Protein AF-A0A090V348-F1 (afdb_monomer)

Foldseek 3Di:
DPPVVVVVVVVVVVVPDDPVLVVLVVLLDDPQLVVLVVPDDPPDDLVSSLVSLVVLLVVLVVLLVVLLVQLLVLLLDLVVDDPPDDDPDDSNVNSVVSNVVSVVVVVVLVVVQLVVLCVSLVVDDPPDSCSSSSSSSNSSVSSVVSSVVSCVSHDD

Mean predicted aligned error: 8.81 Å

InterPro domains:
  IPR009739 Lysozyme inhibitor LprI-like, N-terminal [PF07007] (36-150)

Secondary structure (DSSP, 8-state):
-HHHHHHHHHHHHHS-S-HHHHHHHHHH--HHHHHHHHT--TT--HHHHHHHHHHHHHHHHHHHHHHHHHHHHHHTSGGGSPTTPPPSS-HHHHHHHHHHHHHHHHHHHHHHHHHHHHHHHTTS-TTSTTHHHHHHHHHHHHHHHHHHHHHTT---

Organism: NCBI:txid1115515

Sequence (156 aa):
MFFIRKKLLVILLLTAQPLFAAGIEEMLTGPESEFCQSKRSGNDDLSTYIDCLKDEESEVDKAMKAAFDRSLATVQSDDWLLPNVDYENSNSDIVKQNKEAFISNQKNWQKESAQFCELATSRISASAPLYPVLLIQCRINMKKRRIEELNYFSVE

Solvent-accessi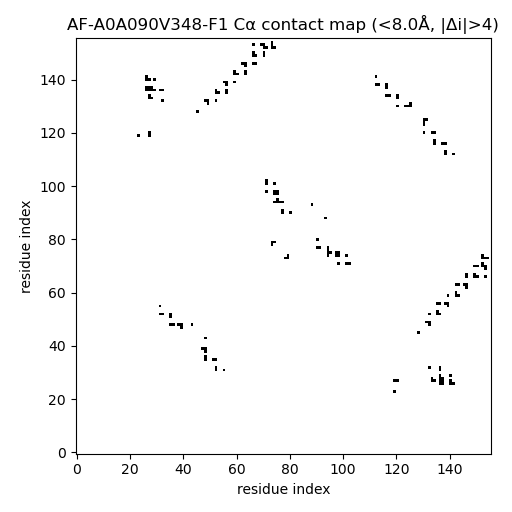ble surface area (backbone atoms only — not comparable to full-atom values): 8786 Å² total; per-residue (Å²): 128,72,71,64,60,59,56,52,54,56,56,61,60,65,77,68,71,55,78,71,56,57,62,49,48,60,33,46,47,54,68,62,59,54,53,30,53,68,70,54,54,101,82,59,54,72,63,62,37,46,51,46,43,51,52,54,38,52,54,49,51,53,51,34,50,53,34,47,55,50,16,50,55,36,48,51,31,78,83,60,52,68,84,95,62,90,63,99,57,56,69,70,56,50,28,51,50,45,40,55,50,52,55,50,50,53,55,50,48,57,54,53,52,53,54,48,30,54,59,68,44,58,84,47,56,86,84,40,86,60,37,64,52,34,36,49,37,19,52,40,46,54,44,53,54,48,33,59,62,31,51,75,48,44,84,133

pLDDT: mean 85.75, std 16.55, range [38.34, 98.62]

Nearest PDB structures (foldseek):
  1s94-assembly2_B  TM=4.005E-01  e=2.714E+00  Doryteuthis pealeii
  2efk-assembly1_A-2  TM=2.808E-01  e=4.580E+00  Homo sapiens

Structure (mmCIF, N/CA/C/O backbone):
data_AF-A0A090V348-F1
#
_entry.id   AF-A0A090V348-F1
#
loop_
_atom_site.group_PDB
_atom_site.id
_atom_site.type_symbol
_atom_site.label_atom_id
_atom_site.label_alt_id
_atom_site.label_comp_id
_atom_site.label_asym_id
_atom_site.label_entity_id
_atom_site.label_seq_id
_atom_site.pdbx_PDB_ins_code
_atom_site.Cartn_x
_atom_site.Cartn_y
_atom_site.Cartn_z
_atom_site.occupancy
_atom_site.B_iso_or_equiv
_atom_site.auth_seq_id
_atom_site.auth_comp_id
_atom_site.auth_asym_id
_atom_site.auth_atom_id
_atom_site.pdbx_PDB_model_num
ATOM 1 N N . MET A 1 1 ? 27.789 -51.058 -6.025 1.00 46.34 1 MET A N 1
ATOM 2 C CA . MET A 1 1 ? 26.539 -50.464 -5.482 1.00 46.34 1 MET A CA 1
ATOM 3 C C . MET A 1 1 ? 26.723 -49.152 -4.692 1.00 46.34 1 MET A C 1
ATOM 5 O O . MET A 1 1 ? 25.724 -48.524 -4.370 1.00 46.34 1 MET A O 1
ATOM 9 N N . PHE A 1 2 ? 27.952 -48.687 -4.411 1.00 39.03 2 PHE A N 1
ATOM 10 C CA . PHE A 1 2 ? 28.198 -47.441 -3.652 1.00 39.03 2 PHE A CA 1
ATOM 11 C C . PHE A 1 2 ? 28.244 -46.154 -4.504 1.00 39.03 2 PHE A C 1
ATOM 13 O O . PHE A 1 2 ? 27.975 -45.069 -3.996 1.00 39.03 2 PHE A O 1
ATOM 20 N N . PHE A 1 3 ? 28.545 -46.259 -5.803 1.00 38.34 3 PHE A N 1
ATOM 21 C CA . PHE A 1 3 ? 28.726 -45.096 -6.687 1.00 38.34 3 PHE A CA 1
ATOM 22 C C . PHE A 1 3 ? 27.415 -44.459 -7.180 1.00 38.34 3 PHE A C 1
ATOM 24 O O . PHE A 1 3 ? 27.370 -43.255 -7.415 1.00 38.34 3 PHE A O 1
ATOM 31 N N . ILE A 1 4 ? 26.333 -45.238 -7.290 1.00 47.91 4 ILE A N 1
ATOM 32 C CA . ILE A 1 4 ? 25.030 -44.748 -7.778 1.00 47.91 4 ILE A CA 1
ATOM 33 C C . ILE A 1 4 ? 24.309 -43.935 -6.686 1.00 47.91 4 ILE A C 1
ATOM 35 O O . ILE A 1 4 ? 23.688 -42.917 -6.980 1.00 47.91 4 ILE A O 1
ATOM 39 N N . ARG A 1 5 ? 24.480 -44.302 -5.406 1.00 47.53 5 ARG A N 1
ATOM 40 C CA . ARG A 1 5 ? 23.875 -43.588 -4.266 1.00 47.53 5 ARG A CA 1
ATOM 41 C C . ARG A 1 5 ? 24.445 -42.178 -4.056 1.00 47.53 5 ARG A C 1
ATOM 43 O O . ARG A 1 5 ? 23.692 -41.279 -3.700 1.00 47.53 5 ARG A O 1
ATOM 50 N N . LYS A 1 6 ? 25.740 -41.955 -4.327 1.00 42.91 6 LYS A N 1
ATOM 51 C CA . LYS A 1 6 ? 26.367 -40.620 -4.216 1.00 42.91 6 LYS A CA 1
ATOM 52 C C . LYS A 1 6 ? 25.929 -39.654 -5.322 1.00 42.91 6 LYS A C 1
ATOM 54 O O . LYS A 1 6 ? 25.803 -38.467 -5.051 1.00 42.91 6 LYS A O 1
ATOM 59 N N . LYS A 1 7 ? 25.657 -40.143 -6.541 1.00 45.06 7 LYS A N 1
ATOM 60 C CA . LYS A 1 7 ? 25.158 -39.290 -7.636 1.00 45.06 7 LYS A CA 1
ATOM 61 C C . LYS A 1 7 ? 23.700 -38.866 -7.441 1.00 45.06 7 LYS A C 1
ATOM 63 O O . LYS A 1 7 ? 23.357 -37.749 -7.803 1.00 45.06 7 LYS A O 1
ATOM 68 N N . LEU A 1 8 ? 22.871 -39.710 -6.819 1.00 48.56 8 LEU A N 1
ATOM 69 C CA . LEU A 1 8 ? 21.468 -39.378 -6.543 1.00 48.56 8 LEU A CA 1
ATOM 70 C C . LEU A 1 8 ? 21.322 -38.241 -5.513 1.00 48.56 8 LEU A C 1
ATOM 72 O O . LEU A 1 8 ? 20.463 -37.381 -5.660 1.00 48.56 8 LEU A O 1
ATOM 76 N N . LEU A 1 9 ? 22.200 -38.207 -4.504 1.00 48.94 9 LEU A N 1
ATOM 77 C CA . LEU A 1 9 ? 22.198 -37.181 -3.454 1.00 48.94 9 LEU A CA 1
ATOM 78 C C . LEU A 1 9 ? 22.604 -35.793 -3.977 1.00 48.94 9 LEU A C 1
ATOM 80 O O . LEU A 1 9 ? 22.037 -34.795 -3.553 1.00 48.94 9 LEU A O 1
ATOM 84 N N . VAL A 1 10 ? 23.530 -35.729 -4.939 1.00 53.12 10 VAL A N 1
ATOM 85 C CA . VAL A 1 10 ? 23.953 -34.465 -5.572 1.00 53.12 10 VAL A CA 1
ATOM 86 C C . VAL A 1 10 ? 22.855 -33.890 -6.475 1.00 53.12 10 VAL A C 1
ATOM 88 O O . VAL A 1 10 ? 22.672 -32.679 -6.508 1.00 53.12 10 VAL A O 1
ATOM 91 N N . ILE A 1 11 ? 22.077 -34.741 -7.152 1.00 52.16 11 ILE A N 1
ATOM 92 C CA . ILE A 1 11 ? 20.962 -34.303 -8.010 1.00 52.16 11 ILE A CA 1
ATOM 93 C C . ILE A 1 11 ? 19.785 -33.778 -7.167 1.00 52.16 11 ILE A C 1
ATOM 95 O O . ILE A 1 11 ? 19.185 -32.774 -7.534 1.00 52.16 11 ILE A O 1
ATOM 99 N N . LEU A 1 12 ? 19.509 -34.379 -6.003 1.00 47.78 12 LEU A N 1
ATOM 100 C CA . LEU A 1 12 ? 18.481 -33.895 -5.065 1.00 47.78 12 LEU A CA 1
ATOM 101 C C . LEU A 1 12 ? 18.853 -32.573 -4.365 1.00 47.78 12 LEU A C 1
ATOM 103 O O . LEU A 1 12 ? 17.969 -31.806 -3.999 1.00 47.78 12 LEU A O 1
ATOM 107 N N . LEU A 1 13 ? 20.148 -32.284 -4.202 1.00 48.34 13 LEU A N 1
ATOM 108 C CA . LEU A 1 13 ? 20.644 -31.005 -3.671 1.00 48.34 13 LEU A CA 1
ATOM 109 C C . LEU A 1 13 ? 20.601 -29.865 -4.709 1.00 48.34 13 LEU A C 1
ATOM 111 O O . LEU A 1 13 ? 20.552 -28.701 -4.324 1.00 48.34 13 LEU A O 1
ATOM 115 N N . LEU A 1 14 ? 20.578 -30.184 -6.009 1.00 47.31 14 LEU A N 1
ATOM 116 C CA . LEU A 1 14 ? 20.528 -29.210 -7.111 1.00 47.31 14 LEU A CA 1
ATOM 117 C C . LEU A 1 14 ? 19.110 -28.723 -7.447 1.00 47.31 14 LEU A C 1
ATOM 119 O O . LEU A 1 14 ? 18.965 -27.656 -8.033 1.00 47.31 14 LEU A O 1
ATOM 123 N N . THR A 1 15 ? 18.064 -29.455 -7.059 1.00 50.69 15 THR A N 1
ATOM 124 C CA . THR A 1 15 ? 16.662 -29.022 -7.235 1.00 50.69 15 THR A CA 1
ATOM 125 C C . THR A 1 15 ? 16.137 -28.198 -6.060 1.00 50.69 15 THR A C 1
ATOM 127 O O . THR A 1 15 ? 14.976 -27.801 -6.048 1.00 50.69 15 THR A O 1
ATOM 130 N N . ALA A 1 16 ? 16.975 -27.965 -5.049 1.00 52.06 16 ALA A N 1
ATOM 131 C CA . ALA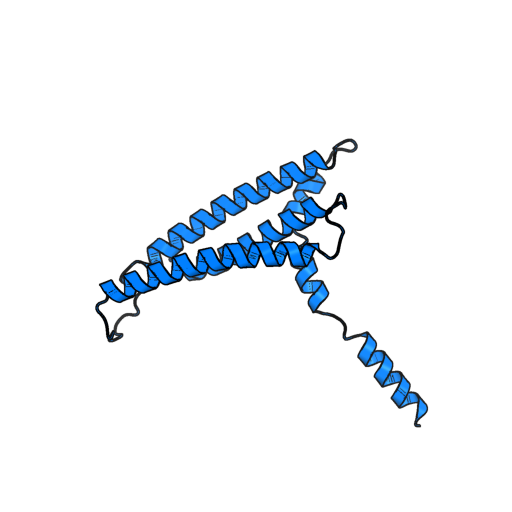 A 1 16 ? 16.587 -27.380 -3.777 1.00 52.06 16 ALA A CA 1
ATOM 132 C C . ALA A 1 16 ? 17.166 -25.973 -3.557 1.00 52.06 16 ALA A C 1
ATOM 134 O O . ALA A 1 16 ? 17.478 -25.648 -2.422 1.00 52.06 16 ALA A O 1
ATOM 135 N N . GLN A 1 17 ? 17.297 -25.124 -4.588 1.00 52.53 17 GLN A N 1
ATOM 136 C CA . GLN A 1 17 ? 17.359 -23.663 -4.402 1.00 52.53 17 GLN A CA 1
ATOM 137 C C . GLN A 1 17 ? 16.764 -22.897 -5.606 1.00 52.53 17 GLN A C 1
ATOM 139 O O . GLN A 1 17 ? 17.160 -23.173 -6.735 1.00 52.53 17 GLN A O 1
ATOM 144 N N . PRO A 1 18 ? 15.935 -21.852 -5.390 1.00 53.38 18 PRO A N 1
ATOM 145 C CA . PRO A 1 18 ? 15.076 -21.664 -4.224 1.00 53.38 18 PRO A CA 1
ATOM 146 C C . PRO A 1 18 ? 13.663 -21.167 -4.592 1.00 53.38 18 PRO A C 1
ATOM 148 O O . PRO A 1 18 ? 13.498 -20.191 -5.317 1.00 53.38 18 PRO A O 1
ATOM 151 N N . LEU A 1 19 ? 12.634 -21.734 -3.959 1.00 52.66 19 LEU A N 1
ATOM 152 C CA . LEU A 1 19 ? 11.286 -21.137 -3.896 1.00 52.66 19 LEU A CA 1
ATOM 153 C C . LEU A 1 19 ? 11.321 -19.646 -3.479 1.00 52.66 19 LEU A C 1
ATOM 155 O O . LEU A 1 19 ? 10.463 -18.865 -3.875 1.00 52.66 19 LEU A O 1
ATOM 159 N N . PHE A 1 20 ? 12.361 -19.233 -2.745 1.00 51.38 20 PHE A N 1
ATOM 160 C CA . PHE A 1 20 ? 12.616 -17.843 -2.361 1.00 51.38 20 PHE A CA 1
ATOM 161 C C . PHE A 1 20 ? 12.846 -16.886 -3.546 1.00 51.38 20 PHE A C 1
ATOM 163 O O . PHE A 1 20 ? 12.532 -15.706 -3.426 1.00 51.38 20 PHE A O 1
ATOM 170 N N . ALA A 1 21 ? 13.371 -17.353 -4.686 1.00 62.56 21 ALA A N 1
ATOM 171 C CA . ALA A 1 21 ? 13.564 -16.494 -5.858 1.00 62.56 21 ALA A CA 1
ATOM 172 C C . ALA A 1 21 ? 12.238 -16.195 -6.576 1.00 62.56 21 ALA A C 1
ATOM 174 O O . ALA A 1 21 ? 12.040 -15.063 -7.012 1.00 62.56 21 ALA A O 1
ATOM 175 N N . ALA A 1 22 ? 11.329 -17.175 -6.628 1.00 71.44 22 ALA A N 1
ATOM 176 C CA . ALA A 1 22 ? 10.019 -17.031 -7.263 1.00 71.44 22 ALA A CA 1
ATOM 177 C C . ALA A 1 22 ? 9.133 -16.013 -6.524 1.00 71.44 22 ALA A C 1
ATOM 179 O O . ALA A 1 22 ? 8.497 -15.175 -7.153 1.00 71.44 22 ALA A O 1
ATOM 180 N N . GLY A 1 23 ? 9.155 -16.019 -5.185 1.00 77.38 23 GLY A N 1
ATOM 181 C CA . GLY A 1 23 ? 8.387 -15.050 -4.393 1.00 77.38 23 GLY A CA 1
ATOM 182 C C . GLY A 1 23 ? 8.854 -13.598 -4.569 1.00 77.38 23 GLY A C 1
ATOM 183 O O . GLY A 1 23 ? 8.043 -12.680 -4.531 1.00 77.38 23 GLY A O 1
ATOM 184 N N . ILE A 1 24 ? 10.154 -13.372 -4.793 1.00 85.31 24 ILE A N 1
ATOM 185 C CA . ILE A 1 24 ? 10.681 -12.027 -5.078 1.00 85.31 24 ILE A CA 1
ATOM 186 C C . ILE A 1 24 ? 10.363 -11.609 -6.514 1.00 85.31 24 ILE A C 1
ATOM 188 O O . ILE A 1 24 ? 10.061 -10.447 -6.750 1.00 85.31 24 ILE A O 1
ATOM 192 N N . GLU A 1 25 ? 10.398 -12.534 -7.470 1.00 87.38 25 GLU A N 1
ATOM 193 C CA . GLU A 1 25 ? 10.017 -12.251 -8.857 1.00 87.38 25 GLU A CA 1
ATOM 194 C C . GLU A 1 25 ? 8.562 -11.780 -8.969 1.00 87.38 25 GLU A C 1
ATOM 196 O O . GLU A 1 25 ? 8.298 -10.788 -9.646 1.00 87.38 25 GLU A O 1
ATOM 201 N N . GLU A 1 26 ? 7.646 -12.400 -8.222 1.00 87.69 26 GLU A N 1
ATOM 202 C CA . GLU A 1 26 ? 6.243 -11.973 -8.139 1.00 87.69 26 GLU A CA 1
ATOM 203 C C . GLU A 1 26 ? 6.102 -10.537 -7.605 1.00 87.69 26 GLU A C 1
ATOM 205 O O . GLU A 1 26 ? 5.233 -9.787 -8.034 1.00 87.69 26 GLU A O 1
ATOM 210 N N . MET A 1 27 ? 6.985 -10.115 -6.696 1.00 92.56 27 MET A N 1
ATOM 211 C CA . MET A 1 27 ? 6.983 -8.740 -6.195 1.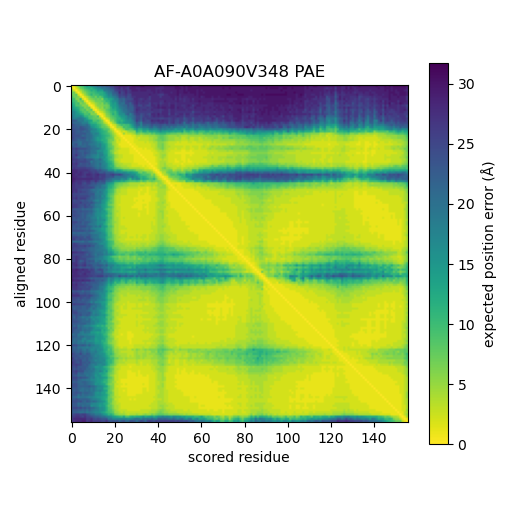00 92.56 27 MET A CA 1
ATOM 212 C C . MET A 1 27 ? 7.555 -7.748 -7.202 1.00 92.56 27 MET A C 1
ATOM 214 O O . MET A 1 27 ? 7.120 -6.604 -7.230 1.00 92.56 27 MET A O 1
ATOM 218 N N . LEU A 1 28 ? 8.521 -8.158 -8.022 1.00 93.31 28 LEU A N 1
ATOM 219 C CA . LEU A 1 28 ? 9.217 -7.274 -8.961 1.00 93.31 28 LEU A CA 1
ATOM 220 C C . LEU A 1 28 ? 8.559 -7.200 -10.349 1.00 93.31 28 LEU A C 1
ATOM 222 O O . LEU A 1 28 ? 9.017 -6.430 -11.193 1.00 93.31 28 LEU A O 1
ATOM 226 N N . THR A 1 29 ? 7.511 -7.985 -10.595 1.00 92.19 29 THR A N 1
ATOM 227 C CA . THR A 1 29 ? 6.780 -8.055 -11.868 1.00 92.19 29 THR A CA 1
ATOM 228 C C . THR A 1 29 ? 5.284 -7.850 -11.637 1.00 92.19 29 THR A C 1
ATOM 230 O O . THR A 1 29 ? 4.801 -7.993 -10.518 1.00 92.19 29 THR A O 1
ATOM 233 N N . GLY A 1 30 ? 4.532 -7.463 -12.665 1.00 94.25 30 GLY A N 1
ATOM 234 C CA . GLY A 1 30 ? 3.088 -7.296 -12.527 1.00 94.25 30 GLY A CA 1
ATOM 235 C C . GLY A 1 30 ? 2.422 -6.653 -13.741 1.00 94.25 30 GLY A C 1
ATOM 236 O O . GLY A 1 30 ? 3.112 -6.157 -14.639 1.00 94.25 30 GLY A O 1
ATOM 237 N N . PRO A 1 31 ? 1.079 -6.653 -13.768 1.00 95.12 31 PRO A N 1
ATOM 238 C CA . PRO A 1 31 ? 0.302 -6.176 -14.906 1.00 95.12 31 PRO A CA 1
ATOM 239 C C . PRO A 1 31 ? 0.504 -4.682 -15.185 1.00 95.12 31 PRO A C 1
ATOM 241 O O . PRO A 1 31 ? 0.383 -4.264 -16.331 1.00 95.12 31 PRO A O 1
ATOM 244 N N . GLU A 1 32 ? 0.851 -3.871 -14.182 1.00 96.44 32 GLU A N 1
ATOM 245 C CA . GLU A 1 32 ? 1.134 -2.441 -14.356 1.00 96.44 32 GLU A CA 1
ATOM 246 C C . GLU A 1 32 ? 2.401 -2.224 -15.193 1.00 96.44 32 GLU A C 1
ATOM 248 O O . GLU A 1 32 ? 2.409 -1.417 -16.123 1.00 96.44 32 GLU A O 1
ATOM 253 N N . SER A 1 33 ? 3.456 -3.000 -14.929 1.00 92.38 33 SER A N 1
ATOM 254 C CA . SER A 1 33 ? 4.678 -3.003 -15.739 1.00 92.38 33 SER A CA 1
ATOM 255 C C . SER A 1 33 ? 4.411 -3.451 -17.173 1.00 92.38 33 SER A C 1
ATOM 257 O O . SER A 1 33 ? 4.875 -2.803 -18.109 1.00 92.38 33 SER A O 1
ATOM 259 N N . GLU A 1 34 ? 3.629 -4.515 -17.371 1.00 91.94 34 GLU A N 1
ATOM 260 C CA . GLU A 1 34 ? 3.255 -5.002 -18.707 1.00 91.94 34 GLU A CA 1
ATOM 261 C C . GLU A 1 34 ? 2.424 -3.968 -19.477 1.00 91.94 34 GLU A C 1
ATOM 263 O O . GLU A 1 34 ? 2.707 -3.657 -20.637 1.00 91.94 34 GLU A O 1
ATOM 268 N N . PHE A 1 35 ? 1.434 -3.374 -18.812 1.00 93.31 35 PHE A N 1
ATOM 269 C CA . PHE A 1 35 ? 0.596 -2.321 -19.368 1.00 93.31 35 PHE A CA 1
ATOM 270 C C . PHE A 1 35 ? 1.421 -1.098 -19.768 1.00 93.31 35 PHE A C 1
ATOM 272 O O . PHE A 1 35 ? 1.345 -0.641 -20.911 1.00 93.31 35 PHE A O 1
ATOM 279 N N . CYS A 1 36 ? 2.259 -0.592 -18.868 1.00 92.44 36 CYS A N 1
ATOM 280 C CA . CYS A 1 36 ? 3.092 0.568 -19.141 1.00 92.44 36 CYS A CA 1
ATOM 281 C C . CYS A 1 36 ? 4.185 0.281 -20.181 1.00 92.44 36 CYS A C 1
ATOM 283 O O . CYS A 1 36 ? 4.519 1.161 -20.975 1.00 92.44 36 CYS A O 1
ATOM 285 N N . GLN A 1 37 ? 4.693 -0.952 -20.255 1.00 89.62 37 GLN A N 1
ATOM 286 C CA . GLN A 1 37 ? 5.577 -1.378 -21.337 1.00 89.62 37 GLN A CA 1
ATOM 287 C C . GLN A 1 37 ? 4.843 -1.399 -22.686 1.00 89.62 37 GLN A C 1
ATOM 289 O O . GLN A 1 37 ? 5.408 -0.950 -23.680 1.00 89.62 37 GLN A O 1
ATOM 294 N N . SER A 1 38 ? 3.588 -1.863 -22.728 1.00 88.38 38 SER A N 1
ATOM 295 C CA . SER A 1 38 ? 2.782 -1.931 -23.958 1.00 88.38 38 SER A CA 1
ATOM 296 C C . SER A 1 38 ? 2.461 -0.557 -24.557 1.00 88.38 38 SER A C 1
ATOM 298 O O . SER A 1 38 ? 2.258 -0.440 -25.764 1.00 88.38 38 SER A O 1
ATOM 300 N N . LYS A 1 39 ? 2.462 0.497 -23.729 1.00 83.88 39 LYS A N 1
ATOM 301 C CA . LYS A 1 39 ? 2.290 1.886 -24.174 1.00 83.88 39 LYS A CA 1
ATOM 302 C C . LYS A 1 39 ? 3.520 2.458 -24.878 1.00 83.88 39 LYS A C 1
ATOM 304 O O . LYS A 1 39 ? 3.402 3.519 -25.482 1.00 83.88 39 LYS A O 1
ATOM 309 N N . ARG A 1 40 ? 4.676 1.786 -24.816 1.00 77.81 40 ARG A N 1
ATOM 310 C CA . ARG A 1 40 ? 5.892 2.255 -25.484 1.00 77.81 40 ARG A CA 1
ATOM 311 C C . ARG A 1 40 ? 5.752 2.132 -26.999 1.00 77.81 40 ARG A C 1
ATOM 313 O O . ARG A 1 40 ? 5.620 1.037 -27.541 1.00 77.81 40 ARG A O 1
ATOM 320 N N . SER A 1 41 ? 5.861 3.256 -27.689 1.00 69.69 41 SER A N 1
ATOM 321 C CA . SER A 1 41 ? 6.141 3.315 -29.118 1.00 69.69 41 SER A CA 1
ATOM 322 C C . SER A 1 41 ? 7.638 3.077 -29.386 1.00 69.69 41 SER A C 1
ATOM 324 O O . SER A 1 41 ? 8.469 3.180 -28.483 1.00 69.69 41 SER A O 1
ATOM 326 N N . GLY A 1 42 ? 8.014 2.740 -30.627 1.00 63.34 42 GLY A N 1
ATOM 327 C CA . GLY A 1 42 ? 9.381 2.314 -30.978 1.00 63.34 42 GLY A CA 1
ATOM 328 C C . GLY A 1 42 ? 10.510 3.308 -30.652 1.00 63.34 42 GLY A C 1
ATOM 329 O O . GLY A 1 42 ? 11.664 2.894 -30.608 1.00 63.34 42 GLY A O 1
ATOM 330 N N . ASN A 1 43 ? 10.185 4.580 -30.389 1.00 61.56 43 ASN A N 1
ATOM 331 C CA . ASN A 1 43 ? 11.138 5.624 -29.995 1.00 61.56 43 ASN A CA 1
ATOM 332 C C . ASN A 1 43 ? 10.934 6.131 -28.555 1.00 61.56 43 ASN A C 1
ATOM 334 O O . ASN A 1 43 ? 11.597 7.090 -28.161 1.00 61.56 43 ASN A O 1
ATOM 338 N N . ASP A 1 44 ? 10.029 5.534 -27.776 1.00 72.69 44 ASP A N 1
ATOM 339 C CA . ASP A 1 44 ? 9.730 6.026 -26.432 1.00 72.69 44 ASP A CA 1
ATOM 340 C C . ASP A 1 44 ? 10.880 5.720 -25.475 1.00 72.69 44 ASP A C 1
ATOM 342 O O . ASP A 1 44 ? 11.339 4.575 -25.333 1.00 72.69 44 ASP A O 1
ATOM 346 N N . ASP A 1 45 ? 11.325 6.766 -24.789 1.00 76.38 45 ASP A N 1
ATOM 347 C CA . ASP A 1 45 ? 12.369 6.685 -23.783 1.00 76.38 45 ASP A CA 1
ATOM 348 C C . ASP A 1 45 ? 11.885 5.900 -22.550 1.00 76.38 45 ASP A C 1
ATOM 350 O O . ASP A 1 45 ? 10.695 5.751 -22.265 1.00 76.38 45 ASP A O 1
ATOM 354 N N . LEU A 1 46 ? 12.839 5.364 -21.794 1.00 85.75 46 LEU A N 1
ATOM 355 C CA . LEU A 1 46 ? 12.586 4.694 -20.526 1.00 85.75 46 LEU A CA 1
ATOM 356 C C . LEU A 1 46 ? 11.881 5.611 -19.510 1.00 85.75 46 LEU A C 1
ATOM 358 O O . LEU A 1 46 ? 11.162 5.110 -18.648 1.00 85.75 46 LEU A O 1
ATOM 362 N N . SER A 1 47 ? 12.037 6.932 -19.635 1.00 86.50 47 SER A N 1
ATOM 363 C CA . SER A 1 47 ? 11.297 7.922 -18.846 1.00 86.50 47 SER A CA 1
ATOM 364 C C . SER A 1 47 ? 9.779 7.781 -18.989 1.00 86.50 47 SER A C 1
ATOM 366 O O . SER A 1 47 ? 9.096 7.715 -17.973 1.00 86.50 47 SER A O 1
ATOM 368 N N . THR A 1 48 ? 9.252 7.605 -20.206 1.00 89.38 48 THR A N 1
ATOM 369 C CA . THR A 1 48 ? 7.811 7.402 -20.444 1.00 89.38 48 THR A CA 1
ATOM 370 C C . THR A 1 48 ? 7.292 6.146 -19.747 1.00 89.38 48 THR A C 1
ATOM 372 O O . THR A 1 48 ? 6.194 6.144 -19.191 1.00 89.38 48 THR A O 1
ATOM 375 N N . TYR A 1 49 ? 8.100 5.082 -19.726 1.00 91.19 49 TYR A N 1
ATOM 376 C CA . TYR A 1 49 ? 7.752 3.860 -19.007 1.00 91.19 49 TYR A CA 1
ATOM 377 C C . TYR A 1 49 ? 7.693 4.097 -17.488 1.00 91.19 49 TYR A C 1
ATOM 379 O O . TYR A 1 49 ? 6.727 3.711 -16.832 1.00 91.19 49 TYR A O 1
ATOM 387 N N . ILE A 1 50 ? 8.705 4.769 -16.936 1.00 93.69 50 ILE A N 1
ATOM 388 C CA . ILE A 1 50 ? 8.776 5.093 -15.507 1.00 93.69 50 ILE A CA 1
ATOM 389 C C . ILE A 1 50 ? 7.622 6.009 -15.087 1.00 93.69 50 ILE A C 1
ATOM 391 O O . ILE A 1 50 ? 7.046 5.799 -14.024 1.00 93.69 50 ILE A O 1
ATOM 395 N N . ASP A 1 51 ? 7.281 7.012 -15.893 1.00 94.69 51 ASP A N 1
ATOM 396 C CA . ASP A 1 51 ? 6.213 7.953 -15.559 1.00 94.69 51 ASP A CA 1
ATOM 397 C C . ASP A 1 51 ? 4.840 7.278 -15.583 1.00 94.69 51 ASP A C 1
ATOM 399 O O . ASP A 1 51 ? 4.076 7.450 -14.638 1.00 94.69 51 ASP A O 1
ATOM 403 N N . CYS A 1 52 ? 4.580 6.396 -16.556 1.00 95.69 52 CYS A N 1
ATOM 404 C CA . CYS A 1 52 ? 3.378 5.560 -16.533 1.00 95.69 52 CYS A CA 1
ATOM 405 C C . CYS A 1 52 ? 3.287 4.722 -15.248 1.00 95.69 52 CYS A C 1
ATOM 407 O O . CYS A 1 52 ? 2.239 4.672 -14.615 1.00 95.69 52 CYS A O 1
ATOM 409 N N . LEU A 1 53 ? 4.391 4.104 -14.815 1.00 96.88 53 LEU A N 1
ATOM 410 C CA . LEU A 1 53 ? 4.403 3.318 -13.579 1.00 96.88 53 LEU A CA 1
ATOM 411 C C . LEU A 1 53 ? 4.161 4.167 -12.323 1.00 96.88 53 LEU A C 1
ATOM 413 O O . LEU A 1 53 ? 3.539 3.684 -11.382 1.00 96.88 53 LEU A O 1
ATOM 417 N N . LYS A 1 54 ? 4.622 5.423 -12.286 1.00 97.69 54 LYS A N 1
ATOM 418 C CA . LYS A 1 54 ? 4.304 6.344 -11.180 1.00 97.69 54 LYS A CA 1
ATOM 419 C C . LYS A 1 54 ? 2.823 6.712 -11.151 1.00 97.69 54 LYS A C 1
ATOM 421 O O . LYS A 1 54 ? 2.273 6.873 -10.063 1.00 97.69 54 LYS A O 1
ATOM 426 N N . ASP A 1 55 ? 2.188 6.845 -12.314 1.00 97.88 55 ASP A N 1
ATOM 427 C CA . ASP A 1 55 ? 0.746 7.085 -12.393 1.00 97.88 55 ASP A CA 1
ATOM 428 C C . ASP A 1 55 ? -0.025 5.884 -11.826 1.00 97.88 55 ASP A C 1
ATOM 430 O O . ASP A 1 55 ? -0.883 6.063 -10.962 1.00 97.88 55 ASP A O 1
ATOM 434 N N . GLU A 1 56 ? 0.350 4.659 -12.208 1.00 98.19 56 GLU A N 1
ATOM 435 C CA . GLU A 1 56 ? -0.219 3.434 -11.624 1.00 98.19 56 GLU A CA 1
ATOM 436 C C . GLU A 1 56 ? 0.032 3.349 -10.105 1.00 98.19 56 GLU A C 1
ATOM 438 O O . GLU A 1 56 ? -0.871 3.023 -9.333 1.00 98.19 56 GLU A O 1
ATOM 443 N N . GLU A 1 57 ? 1.236 3.705 -9.639 1.00 98.38 57 GLU A N 1
ATOM 444 C CA . GLU A 1 57 ? 1.554 3.766 -8.206 1.00 98.38 57 GLU A CA 1
ATOM 445 C C . GLU A 1 57 ? 0.645 4.754 -7.457 1.00 98.38 57 GLU A C 1
ATOM 447 O O . GLU A 1 57 ? 0.153 4.431 -6.374 1.00 98.38 57 GLU A O 1
ATOM 452 N N . SER A 1 58 ? 0.381 5.922 -8.047 1.00 98.50 58 SER A N 1
ATOM 453 C CA . SER A 1 58 ? -0.499 6.958 -7.496 1.00 98.50 58 SER A CA 1
ATOM 454 C C . SER A 1 58 ? -1.955 6.495 -7.389 1.00 98.50 58 SER A C 1
ATOM 456 O O . SER A 1 58 ? -2.624 6.758 -6.384 1.00 98.50 58 SER A O 1
ATOM 458 N N . GLU A 1 59 ? -2.461 5.764 -8.385 1.00 98.31 59 GLU A N 1
ATOM 459 C CA . GLU A 1 59 ? -3.808 5.186 -8.326 1.00 98.31 59 GLU A CA 1
ATOM 460 C C . GLU A 1 59 ? -3.923 4.142 -7.208 1.00 98.31 59 GLU A C 1
ATOM 462 O O . GLU A 1 59 ? -4.872 4.166 -6.414 1.00 98.31 59 GLU A O 1
ATOM 467 N N . VAL A 1 60 ? -2.914 3.282 -7.062 1.00 98.19 60 VAL A N 1
ATOM 468 C CA . VAL A 1 60 ? -2.868 2.302 -5.973 1.00 98.19 60 VAL A CA 1
ATOM 469 C C . VAL A 1 60 ? -2.701 2.979 -4.603 1.00 98.19 60 VAL A C 1
ATOM 471 O O . VAL A 1 60 ? -3.297 2.522 -3.626 1.00 98.19 60 VAL A O 1
ATOM 474 N N . ASP A 1 61 ? -1.981 4.100 -4.504 1.00 98.31 61 ASP A N 1
ATOM 475 C CA . ASP A 1 61 ? -1.883 4.891 -3.269 1.00 98.31 61 ASP A CA 1
ATOM 476 C C . ASP A 1 61 ? -3.242 5.442 -2.823 1.00 98.31 61 ASP A C 1
ATOM 478 O O . ASP A 1 61 ? -3.598 5.358 -1.640 1.00 98.31 61 ASP A O 1
ATOM 482 N N . LYS A 1 62 ? -4.043 5.959 -3.763 1.00 98.50 62 LYS A N 1
ATOM 483 C CA . LYS A 1 62 ? -5.415 6.410 -3.480 1.00 98.50 62 LYS A CA 1
ATOM 484 C C . LYS A 1 62 ? -6.290 5.246 -3.018 1.00 98.50 62 LYS A C 1
ATOM 486 O O . LYS A 1 62 ? -7.011 5.385 -2.027 1.00 98.50 62 LYS A O 1
ATOM 491 N N . ALA A 1 63 ? -6.205 4.098 -3.693 1.00 98.19 63 ALA A N 1
ATOM 492 C CA . ALA A 1 63 ? -6.963 2.902 -3.333 1.00 98.19 63 ALA A CA 1
ATOM 493 C C . ALA A 1 63 ? -6.587 2.380 -1.935 1.00 98.19 63 ALA A C 1
ATOM 495 O O . ALA A 1 63 ? -7.471 2.087 -1.127 1.00 98.19 63 ALA A O 1
ATOM 496 N N . MET A 1 64 ? -5.291 2.341 -1.611 1.00 98.12 64 MET A N 1
ATOM 497 C CA . MET A 1 64 ? -4.790 1.950 -0.291 1.00 98.12 64 MET A CA 1
ATOM 498 C C . MET A 1 64 ? -5.271 2.909 0.793 1.00 98.12 64 MET A C 1
ATOM 500 O O . MET A 1 64 ? -5.725 2.462 1.846 1.00 98.12 64 MET A O 1
ATOM 504 N N . LYS A 1 65 ? -5.220 4.222 0.539 1.00 98.19 65 LYS A N 1
ATOM 505 C CA . LYS A 1 65 ? -5.752 5.208 1.480 1.00 98.19 65 LYS A CA 1
ATOM 506 C C . LYS A 1 65 ? -7.246 4.994 1.729 1.00 98.19 65 LYS A C 1
ATOM 508 O O . LYS A 1 65 ? -7.667 4.991 2.881 1.00 98.19 65 LYS A O 1
ATOM 513 N N . ALA A 1 66 ? -8.032 4.777 0.677 1.00 97.81 66 ALA A N 1
ATOM 514 C CA . ALA A 1 66 ? -9.462 4.528 0.814 1.00 97.81 66 ALA A CA 1
ATOM 515 C C . ALA A 1 66 ? -9.754 3.237 1.601 1.00 97.81 66 ALA A C 1
ATOM 517 O O . ALA A 1 66 ? -10.641 3.231 2.453 1.00 97.81 66 ALA A O 1
ATOM 518 N N . ALA A 1 67 ? -8.998 2.160 1.358 1.00 97.81 67 ALA A N 1
ATOM 519 C CA . ALA A 1 67 ? -9.112 0.914 2.117 1.00 97.81 67 ALA A CA 1
ATOM 520 C C . ALA A 1 67 ? -8.757 1.113 3.598 1.00 97.81 67 ALA A C 1
ATOM 522 O O . ALA A 1 67 ? -9.486 0.647 4.474 1.00 97.81 67 ALA A O 1
ATOM 523 N N . PHE A 1 68 ? -7.687 1.858 3.887 1.00 98.06 68 PHE A N 1
ATOM 524 C CA . PHE A 1 68 ? -7.288 2.185 5.253 1.00 98.06 68 PHE A CA 1
ATOM 525 C C . PHE A 1 68 ? -8.358 3.005 5.977 1.00 98.06 68 PHE A C 1
ATOM 527 O O . PHE A 1 68 ? -8.720 2.662 7.097 1.00 98.06 68 PHE A O 1
ATOM 534 N N . ASP A 1 69 ? -8.885 4.055 5.342 1.00 97.19 69 ASP A N 1
ATOM 535 C CA . ASP A 1 69 ? -9.886 4.930 5.956 1.00 97.19 69 ASP A CA 1
ATOM 536 C C . ASP A 1 69 ? -11.179 4.160 6.286 1.00 97.19 69 ASP A C 1
ATOM 538 O O . ASP A 1 69 ? -11.722 4.326 7.380 1.00 97.19 69 ASP A O 1
ATOM 542 N N . ARG A 1 70 ? -11.642 3.276 5.386 1.00 96.50 70 ARG A N 1
ATOM 543 C CA . ARG A 1 70 ? -12.801 2.398 5.642 1.00 96.50 70 ARG A CA 1
ATOM 544 C C . ARG A 1 70 ? -12.544 1.434 6.797 1.00 96.50 70 ARG A C 1
ATOM 546 O O . ARG A 1 70 ? -13.330 1.374 7.734 1.00 96.50 70 ARG A O 1
ATOM 553 N N . SER A 1 71 ? -11.411 0.744 6.759 1.00 96.56 71 SER A N 1
ATOM 554 C CA . SER A 1 71 ? -11.025 -0.227 7.789 1.00 96.56 71 SER A CA 1
ATOM 555 C C . SER A 1 71 ? -10.875 0.424 9.163 1.00 96.56 71 SER A C 1
ATOM 557 O O . SER A 1 71 ? -11.328 -0.108 10.171 1.00 96.56 71 SER A O 1
ATOM 559 N N . LEU A 1 72 ? -10.279 1.618 9.207 1.00 96.81 72 LEU A N 1
ATOM 560 C CA . LEU A 1 72 ? -10.143 2.398 10.429 1.00 96.81 72 LEU A CA 1
ATOM 561 C C . LEU A 1 72 ? -11.509 2.806 10.985 1.00 96.81 72 LEU A C 1
ATOM 563 O O . LEU A 1 72 ? -11.685 2.793 12.201 1.00 96.81 72 LEU A O 1
ATOM 567 N N . ALA A 1 73 ? -12.462 3.167 10.118 1.00 94.88 73 ALA A N 1
ATOM 568 C CA . ALA A 1 73 ? -13.823 3.491 10.529 1.00 94.88 73 ALA A CA 1
ATOM 569 C C . ALA A 1 73 ? -14.520 2.302 11.200 1.00 94.88 73 ALA A C 1
ATOM 571 O O . ALA A 1 73 ? -15.149 2.493 12.237 1.00 94.88 73 ALA A O 1
ATOM 572 N N . THR A 1 74 ? -14.341 1.093 10.668 1.00 94.00 74 THR A N 1
ATOM 573 C CA . THR A 1 74 ? -14.859 -0.132 11.283 1.00 94.00 74 THR A CA 1
ATOM 574 C C . THR A 1 74 ? -14.171 -0.426 12.614 1.00 94.00 74 THR A C 1
ATOM 576 O O . THR A 1 74 ? -14.847 -0.546 13.626 1.00 94.00 74 THR A O 1
ATOM 579 N N . VAL A 1 75 ? -12.835 -0.472 12.654 1.00 92.94 75 VAL A N 1
ATOM 580 C CA . VAL A 1 75 ? -12.062 -0.840 13.861 1.00 92.94 75 VAL A CA 1
ATOM 581 C C . VAL A 1 75 ? -12.265 0.139 15.026 1.00 92.94 75 VAL A C 1
ATOM 583 O O . VAL A 1 75 ? -12.092 -0.236 16.186 1.00 92.94 75 VAL A O 1
ATOM 586 N N . GLN A 1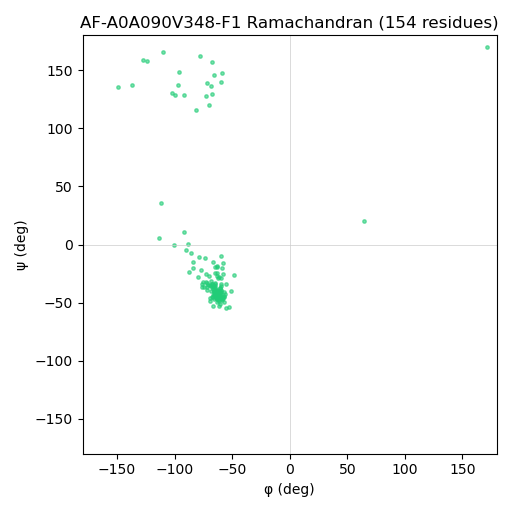 76 ? -12.636 1.391 14.736 1.00 92.62 76 GLN A N 1
ATOM 587 C CA . GLN A 1 76 ? -12.966 2.393 15.754 1.00 92.62 76 GLN A CA 1
ATOM 588 C C . GLN A 1 76 ? -14.466 2.445 16.122 1.00 92.62 76 GLN A C 1
ATOM 590 O O . GLN A 1 76 ? -14.882 3.393 16.788 1.00 92.62 76 GLN A O 1
ATOM 595 N N . SER A 1 77 ? -15.273 1.478 15.675 1.00 89.94 77 SER A N 1
ATOM 596 C CA . SER A 1 77 ? -16.689 1.342 16.036 1.00 89.94 77 SER A CA 1
ATOM 597 C C . SER A 1 77 ? -16.875 0.361 17.194 1.00 89.94 77 SER A C 1
ATOM 599 O O . SER A 1 77 ? -16.155 -0.631 17.288 1.00 89.94 77 SER A O 1
ATOM 601 N N . ASP A 1 78 ? -17.889 0.584 18.032 1.00 86.25 78 ASP A N 1
ATOM 602 C CA . ASP A 1 78 ? -18.325 -0.410 19.023 1.00 86.25 78 ASP A CA 1
ATOM 603 C C . ASP A 1 78 ? -18.801 -1.709 18.348 1.00 86.25 78 ASP A C 1
ATOM 605 O O . ASP A 1 78 ? -18.639 -2.786 18.914 1.00 86.25 78 ASP A O 1
ATOM 609 N N . ASP A 1 79 ? -19.301 -1.628 17.108 1.00 86.50 79 ASP A N 1
ATOM 610 C CA . ASP A 1 79 ? -19.745 -2.786 16.315 1.00 86.50 79 ASP A CA 1
ATOM 611 C C . ASP A 1 79 ? -18.596 -3.726 15.911 1.00 86.50 79 ASP A C 1
ATOM 613 O O . ASP A 1 79 ? -18.831 -4.855 15.482 1.00 86.50 79 ASP A O 1
ATOM 617 N N . TRP A 1 80 ? -17.343 -3.274 16.031 1.00 88.31 80 TRP A N 1
ATOM 618 C CA . TRP A 1 80 ? -16.167 -4.125 15.850 1.00 88.31 80 TRP A CA 1
ATOM 619 C C . TRP A 1 80 ? -15.963 -5.091 17.020 1.00 88.31 80 TRP A C 1
ATOM 621 O O . TRP A 1 80 ? -15.328 -6.138 16.869 1.00 88.31 80 TRP A O 1
ATOM 631 N N . LEU A 1 81 ? -16.471 -4.738 18.202 1.00 89.94 81 LEU A N 1
ATOM 632 C CA . LEU A 1 81 ? -16.350 -5.575 19.382 1.00 89.94 81 LEU A CA 1
ATOM 633 C C . LEU A 1 81 ? -17.250 -6.801 19.239 1.00 89.94 81 LEU A C 1
ATOM 635 O O . LEU A 1 81 ? -18.388 -6.732 18.775 1.00 89.94 81 LEU A O 1
ATOM 639 N N . LEU A 1 82 ? -16.730 -7.949 19.663 1.00 87.38 82 LEU A N 1
ATOM 640 C CA . LEU A 1 82 ? -17.488 -9.185 19.623 1.00 87.38 82 LEU A CA 1
ATOM 641 C C . LEU A 1 82 ? -18.644 -9.098 20.627 1.00 87.38 82 LEU A C 1
ATOM 643 O O . LEU A 1 82 ? -18.421 -8.789 21.803 1.00 87.38 82 LEU A O 1
ATOM 647 N N . PRO A 1 83 ? -19.880 -9.405 20.200 1.00 83.44 83 PRO A N 1
ATOM 648 C CA . PRO A 1 83 ? -21.017 -9.375 21.100 1.00 83.44 83 PRO A CA 1
ATOM 649 C C . PRO A 1 83 ? -20.866 -10.458 22.172 1.00 83.44 83 PRO A C 1
ATOM 651 O O . PRO A 1 83 ? -20.387 -11.560 21.902 1.00 83.44 83 PRO A O 1
ATOM 654 N N . ASN A 1 84 ? -21.352 -10.167 23.379 1.00 81.12 84 ASN A N 1
ATOM 655 C CA . ASN A 1 84 ? -21.339 -11.084 24.528 1.00 81.12 84 ASN A CA 1
ATOM 656 C C . ASN A 1 84 ? -19.937 -11.464 25.040 1.00 81.12 84 ASN A C 1
ATOM 658 O O . ASN A 1 84 ? -19.794 -12.476 25.728 1.00 81.12 84 ASN A O 1
ATOM 662 N N . VAL A 1 85 ? -18.914 -10.666 24.728 1.00 84.12 85 VAL A N 1
ATOM 663 C CA . VAL A 1 85 ? -17.608 -10.741 25.391 1.00 84.12 85 VAL A CA 1
ATOM 664 C C . VAL A 1 85 ? -17.602 -9.777 26.574 1.00 84.12 85 VAL A C 1
ATOM 666 O O . VAL A 1 85 ? -17.958 -8.609 26.425 1.00 84.12 85 VAL A O 1
ATOM 669 N N . ASP A 1 86 ? -17.215 -10.280 27.748 1.00 81.31 86 ASP A N 1
ATOM 670 C CA . ASP A 1 86 ? -16.949 -9.439 28.913 1.00 81.31 86 ASP A CA 1
ATOM 671 C C . ASP A 1 86 ? -15.541 -8.857 28.781 1.00 81.31 86 ASP A C 1
ATOM 673 O O . ASP A 1 86 ? -14.546 -9.585 28.708 1.00 81.31 86 ASP A O 1
ATOM 677 N N . TYR A 1 87 ? -15.475 -7.540 28.666 1.00 79.56 87 TYR A N 1
ATOM 678 C CA . TYR A 1 87 ? -14.244 -6.809 28.444 1.00 79.56 87 TYR A CA 1
ATOM 679 C C . TYR A 1 87 ? -13.748 -6.235 29.774 1.00 79.56 87 TYR A C 1
ATOM 681 O O . TYR A 1 87 ? -14.490 -5.550 30.470 1.00 79.56 87 TYR A O 1
ATOM 689 N N . GLU A 1 88 ? -12.473 -6.469 30.121 1.00 76.12 88 GLU A N 1
ATOM 690 C CA . GLU A 1 88 ? -11.882 -5.954 31.374 1.00 76.12 88 GLU A CA 1
ATOM 691 C C . GLU A 1 88 ? -11.925 -4.418 31.472 1.00 76.12 88 GLU A C 1
ATOM 693 O O . GLU A 1 88 ? -11.973 -3.858 32.566 1.00 76.12 88 GLU A O 1
ATOM 698 N N . ASN A 1 89 ? -11.903 -3.741 30.320 1.00 77.88 89 ASN A N 1
ATOM 699 C CA . ASN A 1 89 ? -11.974 -2.290 30.196 1.00 77.88 89 ASN A CA 1
ATOM 700 C C . ASN A 1 89 ? -13.311 -1.861 29.587 1.00 77.88 89 ASN A C 1
ATOM 702 O O . ASN A 1 89 ? -14.010 -2.653 28.957 1.00 77.88 89 ASN A O 1
ATOM 706 N N . SER A 1 90 ? -13.627 -0.568 29.695 1.00 81.31 90 SER A N 1
ATOM 707 C CA . SER A 1 90 ? -14.774 -0.008 28.981 1.00 81.31 90 SER A CA 1
ATOM 708 C C . SER A 1 90 ? -14.629 -0.198 27.463 1.00 81.31 90 SER A C 1
ATOM 710 O O . SER A 1 90 ? -13.519 -0.110 26.926 1.00 81.31 90 SER A O 1
ATOM 712 N N . ASN A 1 91 ? -15.748 -0.383 26.752 1.00 82.44 91 ASN A N 1
ATOM 713 C CA . ASN A 1 91 ? -15.751 -0.450 25.284 1.00 82.44 91 ASN A CA 1
ATOM 714 C C . ASN A 1 91 ? -15.020 0.753 24.665 1.00 82.44 91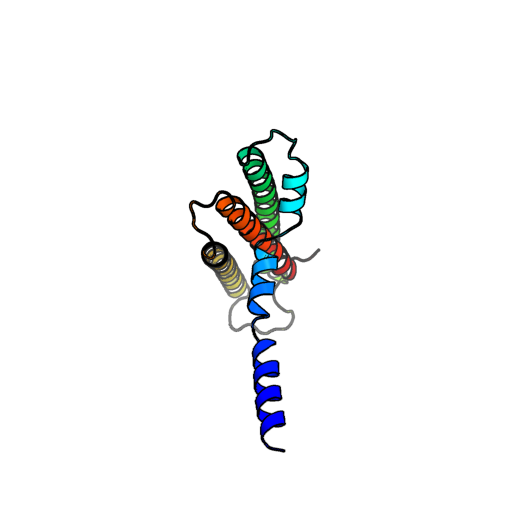 ASN A C 1
ATOM 716 O O . ASN A 1 91 ? -14.213 0.582 23.754 1.00 82.44 91 ASN A O 1
ATOM 720 N N . SER A 1 92 ? -15.204 1.952 25.233 1.00 80.62 92 SER A N 1
ATOM 721 C CA . SER A 1 92 ? -14.519 3.167 24.782 1.00 80.62 92 SER A CA 1
ATOM 722 C C . SER A 1 92 ? -12.993 3.093 24.884 1.00 80.62 92 SER A C 1
ATOM 724 O O . SER A 1 92 ? -12.300 3.596 23.997 1.00 80.62 92 SER A O 1
ATOM 726 N N . ASP A 1 93 ? -12.451 2.457 25.925 1.00 89.31 93 ASP A N 1
ATOM 727 C CA . ASP A 1 93 ? -11.001 2.303 26.075 1.00 89.31 93 ASP A CA 1
ATOM 728 C C . ASP A 1 93 ? -10.446 1.299 25.062 1.00 89.31 93 ASP A C 1
ATOM 730 O O . ASP A 1 93 ? -9.388 1.532 24.476 1.00 89.31 93 ASP A O 1
ATOM 734 N N . ILE A 1 94 ? -11.177 0.213 24.800 1.00 88.69 94 ILE A N 1
ATOM 735 C CA . ILE A 1 94 ? -10.773 -0.818 23.834 1.00 88.69 94 ILE A CA 1
ATOM 736 C C . ILE A 1 94 ? -10.828 -0.283 22.409 1.00 88.69 94 ILE A C 1
ATOM 738 O O . ILE A 1 94 ? -9.866 -0.436 21.660 1.00 88.69 94 ILE A O 1
ATOM 742 N N . VAL A 1 95 ? -11.907 0.405 22.040 1.00 91.81 95 VAL A N 1
ATOM 743 C CA . VAL A 1 95 ? -12.043 1.066 20.736 1.00 91.81 95 VAL A CA 1
ATOM 744 C C . VAL A 1 95 ? -10.897 2.054 20.502 1.00 91.81 95 VAL A C 1
ATOM 746 O O . VAL A 1 95 ? -10.292 2.080 19.425 1.00 91.81 95 VAL A O 1
ATOM 749 N N . LYS A 1 96 ? -10.527 2.829 21.528 1.00 93.06 96 LYS A N 1
ATOM 750 C CA . LYS A 1 96 ? -9.378 3.737 21.458 1.00 93.06 96 LYS A CA 1
ATOM 751 C C . LYS A 1 96 ? -8.058 2.984 21.255 1.00 93.06 96 LYS A C 1
ATOM 753 O O . LYS A 1 96 ? -7.280 3.365 20.380 1.00 93.06 96 LYS A O 1
ATOM 758 N N . GLN A 1 97 ? -7.814 1.920 22.019 1.00 92.69 97 GLN A N 1
ATOM 759 C CA . GLN A 1 97 ? -6.605 1.099 21.887 1.00 92.69 97 GLN A CA 1
ATOM 760 C C . GLN A 1 97 ? -6.511 0.440 20.504 1.00 92.69 97 GLN A C 1
ATOM 762 O O . GLN A 1 97 ? -5.456 0.490 19.871 1.00 92.69 97 GLN A O 1
ATOM 767 N N . ASN A 1 98 ? -7.618 -0.101 19.991 1.00 93.12 98 ASN A N 1
ATOM 768 C CA . ASN A 1 98 ? -7.703 -0.699 18.660 1.00 93.12 98 ASN A CA 1
ATOM 769 C C . ASN A 1 98 ? -7.345 0.313 17.569 1.00 93.12 98 ASN A C 1
ATOM 771 O O . ASN A 1 98 ? -6.520 0.028 16.702 1.00 93.12 98 ASN A O 1
ATOM 775 N N . LYS A 1 99 ? -7.905 1.525 17.643 1.00 95.12 99 LYS A N 1
ATOM 776 C CA . LYS A 1 99 ? -7.578 2.626 16.731 1.00 95.12 99 LYS A CA 1
ATOM 777 C C . LYS A 1 99 ? -6.087 2.962 16.739 1.00 95.12 99 LYS A C 1
ATOM 779 O O . LYS A 1 99 ? -5.473 3.091 15.678 1.00 95.12 99 LYS A O 1
ATOM 784 N N . GLU A 1 100 ? -5.502 3.133 17.921 1.00 97.38 100 GLU A N 1
ATOM 785 C CA . GLU A 1 100 ? -4.082 3.467 18.067 1.00 97.38 100 GLU A CA 1
ATOM 786 C C . GLU A 1 100 ? -3.187 2.346 17.518 1.00 97.38 100 GLU A C 1
ATOM 788 O O . GLU A 1 100 ? -2.246 2.618 16.763 1.00 97.38 100 GLU A O 1
ATOM 793 N N . ALA A 1 101 ? -3.526 1.088 17.814 1.00 96.19 101 ALA A N 1
ATOM 794 C CA . ALA A 1 101 ? -2.834 -0.085 17.294 1.00 96.19 101 ALA A CA 1
ATOM 795 C C . ALA A 1 101 ? -2.930 -0.181 15.763 1.00 96.19 101 ALA A C 1
ATOM 797 O O . ALA A 1 101 ? -1.916 -0.406 15.103 1.00 96.19 101 ALA A O 1
ATOM 798 N N . PHE A 1 102 ? -4.109 0.060 15.185 1.00 97.44 102 PHE A N 1
ATOM 799 C CA . PHE A 1 102 ? -4.335 0.004 13.739 1.00 97.44 102 PHE A CA 1
ATOM 800 C C . PHE A 1 102 ? -3.525 1.068 12.984 1.00 97.44 102 PHE A C 1
ATOM 802 O O . PHE A 1 102 ? -2.844 0.771 11.999 1.00 97.44 102 PHE A O 1
ATOM 809 N N . ILE A 1 103 ? -3.512 2.309 13.487 1.00 98.19 103 ILE A N 1
ATOM 810 C CA . ILE A 1 103 ? -2.701 3.401 12.924 1.00 98.19 103 ILE A CA 1
ATOM 811 C C . ILE A 1 103 ? -1.204 3.082 13.035 1.00 98.19 103 ILE A C 1
ATOM 813 O O . ILE A 1 103 ? -0.445 3.321 12.093 1.00 98.19 103 ILE A O 1
ATOM 817 N N . SER A 1 104 ? -0.767 2.558 14.182 1.00 98.44 104 SER A N 1
ATOM 818 C CA . SER A 1 104 ? 0.629 2.168 14.402 1.00 98.44 104 SER A CA 1
ATOM 819 C C . SER A 1 104 ? 1.057 1.047 13.449 1.00 98.44 104 SER A C 1
ATOM 821 O O . SER A 1 104 ? 2.102 1.146 12.803 1.00 98.44 104 SER A O 1
ATOM 823 N N . ASN A 1 105 ? 0.209 0.030 13.275 1.00 98.12 105 ASN A N 1
ATOM 824 C CA . ASN A 1 105 ? 0.437 -1.066 12.340 1.00 98.12 105 ASN A CA 1
ATOM 825 C C . ASN A 1 105 ? 0.608 -0.559 10.900 1.00 98.12 105 ASN A C 1
ATOM 827 O O . ASN A 1 105 ? 1.576 -0.937 10.243 1.00 98.12 105 ASN A O 1
ATOM 831 N N . GLN A 1 106 ? -0.249 0.357 10.434 1.00 98.25 106 GLN A N 1
ATOM 832 C CA . GLN A 1 106 ? -0.117 0.937 9.094 1.00 98.25 106 GLN A CA 1
ATOM 833 C C . GLN A 1 106 ? 1.201 1.708 8.910 1.00 98.25 106 GLN A C 1
ATOM 835 O O . GLN A 1 106 ? 1.836 1.592 7.862 1.00 98.25 106 GLN A O 1
ATOM 840 N N . LYS A 1 107 ? 1.643 2.474 9.917 1.00 98.38 107 LYS A N 1
ATOM 841 C CA . LYS A 1 107 ? 2.923 3.205 9.864 1.00 98.38 107 LYS A CA 1
ATOM 842 C C . LYS A 1 107 ? 4.124 2.263 9.804 1.00 98.38 107 LYS A C 1
ATOM 844 O O . LYS A 1 107 ? 5.053 2.505 9.034 1.00 98.38 107 LYS A O 1
ATOM 849 N N . ASN A 1 108 ? 4.106 1.195 10.599 1.00 98.44 108 ASN A N 1
ATOM 850 C CA . ASN A 1 108 ? 5.172 0.194 10.583 1.00 98.44 108 ASN A CA 1
ATOM 851 C C . ASN A 1 108 ? 5.220 -0.519 9.231 1.00 98.44 108 ASN A C 1
ATOM 853 O O . ASN A 1 108 ? 6.283 -0.578 8.619 1.00 98.44 108 ASN A O 1
ATOM 857 N N . TRP A 1 109 ? 4.061 -0.925 8.708 1.00 98.50 109 TRP A N 1
ATOM 858 C CA . TRP A 1 1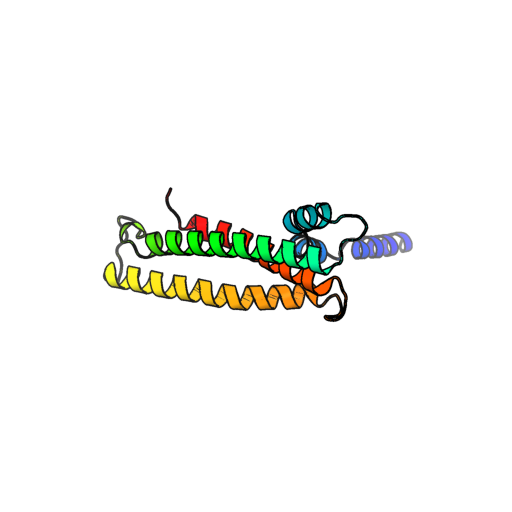09 ? 3.953 -1.536 7.387 1.00 98.50 109 TRP A CA 1
ATOM 859 C C . TRP A 1 109 ? 4.509 -0.631 6.271 1.00 98.50 109 TRP A C 1
ATOM 861 O O . TRP A 1 109 ? 5.230 -1.102 5.393 1.00 98.50 109 TRP A O 1
ATOM 871 N N . GLN A 1 110 ? 4.255 0.684 6.306 1.00 98.06 110 GLN A N 1
ATOM 872 C CA . GLN A 1 110 ? 4.821 1.621 5.321 1.00 98.06 110 GLN A CA 1
ATOM 873 C C . GLN A 1 110 ? 6.356 1.625 5.340 1.00 98.06 110 GLN A C 1
ATOM 875 O O . GLN A 1 110 ? 6.996 1.636 4.290 1.00 98.06 110 GLN A O 1
ATOM 880 N N . LYS A 1 111 ? 6.959 1.588 6.533 1.00 98.00 111 LYS A N 1
ATOM 881 C CA . LYS A 1 111 ? 8.416 1.537 6.681 1.00 98.00 111 LYS A CA 1
ATOM 882 C C . LYS A 1 111 ? 8.979 0.195 6.212 1.00 98.00 111 LYS A C 1
ATOM 884 O O . LYS A 1 111 ? 9.937 0.169 5.444 1.00 98.00 111 LYS A O 1
ATOM 889 N N . GLU A 1 112 ? 8.381 -0.903 6.662 1.00 98.00 112 GLU A N 1
ATOM 890 C CA . GLU A 1 112 ? 8.820 -2.262 6.339 1.00 98.00 112 GLU A CA 1
ATOM 891 C C . GLU A 1 112 ? 8.699 -2.554 4.840 1.00 98.00 112 GLU A C 1
ATOM 893 O O . GLU A 1 112 ? 9.623 -3.102 4.245 1.00 98.00 112 GLU A O 1
ATOM 898 N N . SER A 1 113 ? 7.606 -2.125 4.204 1.00 97.88 113 SER A N 1
ATOM 899 C CA . SER A 1 113 ? 7.382 -2.317 2.768 1.00 97.88 113 SER A CA 1
ATOM 900 C C . SER A 1 113 ? 8.382 -1.552 1.901 1.00 97.88 113 SER A C 1
ATOM 902 O O . SER A 1 113 ? 8.890 -2.105 0.923 1.00 97.88 113 SER A O 1
ATOM 904 N N . ALA A 1 114 ? 8.741 -0.322 2.281 1.00 97.00 114 ALA A N 1
ATOM 905 C CA . ALA A 1 114 ? 9.791 0.430 1.598 1.00 97.00 114 ALA A CA 1
ATOM 906 C C . ALA A 1 114 ? 11.145 -0.295 1.683 1.00 97.00 114 ALA A C 1
ATOM 908 O O . ALA A 1 114 ? 11.791 -0.511 0.656 1.00 97.00 114 ALA A O 1
ATOM 909 N N . GLN A 1 115 ? 11.535 -0.734 2.885 1.00 97.81 115 GLN A N 1
ATOM 910 C CA . GLN A 1 115 ? 12.793 -1.458 3.104 1.00 97.81 115 GLN A CA 1
ATOM 911 C C . GLN A 1 115 ? 12.820 -2.801 2.369 1.00 97.81 115 GLN A C 1
ATOM 913 O O . GLN A 1 115 ? 13.841 -3.183 1.797 1.00 97.81 115 GLN A O 1
ATOM 918 N N . PHE A 1 116 ? 11.691 -3.512 2.353 1.00 96.75 116 PHE A N 1
ATOM 919 C CA . PHE A 1 116 ? 11.545 -4.752 1.605 1.00 96.75 116 PHE A CA 1
ATOM 920 C C . PHE A 1 116 ? 11.801 -4.528 0.112 1.00 96.75 1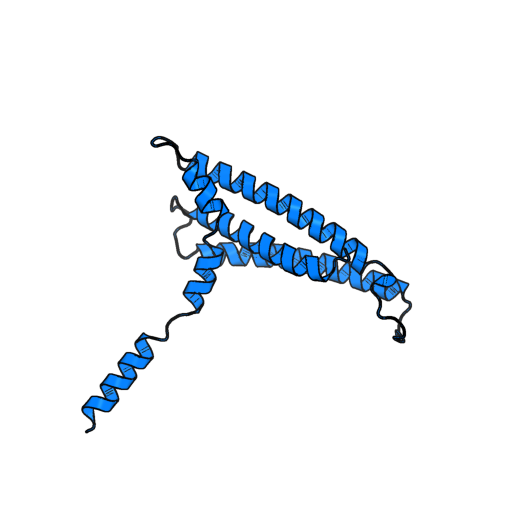16 PHE A C 1
ATOM 922 O O . PHE A 1 116 ? 12.580 -5.266 -0.486 1.00 96.75 116 PHE A O 1
ATOM 929 N N . CYS A 1 117 ? 11.205 -3.495 -0.488 1.00 96.94 117 CYS A N 1
ATOM 930 C CA . CYS A 1 117 ? 11.377 -3.221 -1.912 1.00 96.94 117 CYS A CA 1
ATOM 931 C C . CYS A 1 117 ? 12.793 -2.767 -2.283 1.00 96.94 117 CYS A C 1
ATOM 933 O O . CYS A 1 117 ? 13.307 -3.163 -3.331 1.00 96.94 117 CYS A O 1
ATOM 935 N N . GLU A 1 118 ? 13.463 -2.000 -1.422 1.00 95.56 118 GLU A N 1
ATOM 936 C CA . GLU A 1 118 ? 14.890 -1.686 -1.580 1.00 95.56 118 GLU A CA 1
ATOM 937 C C . GLU A 1 118 ? 15.749 -2.958 -1.561 1.00 95.56 118 GLU A C 1
ATOM 939 O O . GLU A 1 118 ? 16.589 -3.168 -2.438 1.00 95.56 118 GLU A O 1
ATOM 944 N N . LEU A 1 119 ? 15.499 -3.862 -0.610 1.00 94.50 119 LEU A N 1
ATOM 945 C CA . LEU A 1 119 ? 16.224 -5.128 -0.533 1.00 94.50 119 LEU A CA 1
ATOM 946 C C . LEU A 1 119 ? 15.925 -6.035 -1.735 1.00 94.50 119 LEU A C 1
ATOM 948 O O . LEU A 1 119 ? 16.850 -6.602 -2.316 1.00 94.50 119 LEU A O 1
ATOM 952 N N . ALA A 1 120 ? 14.663 -6.151 -2.146 1.00 93.06 120 ALA A N 1
ATOM 953 C CA . ALA A 1 120 ? 14.253 -6.966 -3.287 1.00 93.06 120 ALA A CA 1
ATOM 954 C C . ALA A 1 120 ? 14.926 -6.502 -4.592 1.00 93.06 120 ALA A C 1
ATOM 956 O O . ALA A 1 120 ? 15.373 -7.325 -5.395 1.00 93.06 120 ALA A O 1
ATOM 957 N N . THR A 1 121 ? 15.061 -5.186 -4.774 1.00 93.56 121 THR A N 1
ATOM 958 C CA . THR A 1 121 ? 15.689 -4.578 -5.958 1.00 93.56 121 THR A CA 1
ATOM 959 C C . THR A 1 121 ? 17.213 -4.492 -5.890 1.00 93.56 121 THR A C 1
ATOM 961 O O . THR A 1 121 ? 17.851 -4.373 -6.935 1.00 93.56 121 THR A O 1
ATOM 964 N N . SER A 1 122 ? 17.822 -4.661 -4.710 1.00 90.88 122 SER A N 1
ATOM 965 C CA . SER A 1 122 ? 19.285 -4.646 -4.511 1.00 90.88 122 SER A CA 1
ATOM 966 C C . SER A 1 122 ? 20.060 -5.710 -5.305 1.00 90.88 122 SER A C 1
ATOM 968 O O . SER A 1 122 ? 21.287 -5.669 -5.389 1.00 90.88 122 SER A O 1
ATOM 970 N N . ARG A 1 123 ? 19.349 -6.658 -5.929 1.00 85.56 123 ARG A N 1
ATOM 971 C CA . ARG A 1 123 ? 19.907 -7.648 -6.861 1.00 85.56 123 ARG A CA 1
ATOM 972 C C . ARG A 1 123 ? 20.510 -7.011 -8.118 1.00 85.56 123 ARG A C 1
ATOM 974 O O . ARG A 1 123 ? 21.289 -7.672 -8.803 1.00 85.56 123 ARG A O 1
ATOM 981 N N . ILE A 1 124 ? 20.155 -5.763 -8.425 1.00 87.75 124 ILE A N 1
ATOM 982 C CA . ILE A 1 124 ? 20.758 -4.967 -9.495 1.00 87.75 124 ILE A CA 1
ATOM 983 C C . ILE A 1 124 ? 21.308 -3.650 -8.941 1.00 87.75 124 ILE A C 1
ATOM 985 O O . ILE A 1 124 ? 20.887 -3.171 -7.891 1.00 87.75 124 ILE A O 1
ATOM 989 N N . SER A 1 125 ? 22.259 -3.051 -9.662 1.00 90.62 125 SER A N 1
ATOM 990 C CA . SER A 1 125 ? 22.789 -1.734 -9.296 1.00 90.62 125 SER A CA 1
ATOM 991 C C . SER A 1 125 ? 21.677 -0.686 -9.293 1.00 90.62 125 SER A C 1
ATOM 993 O O . SER A 1 125 ? 20.886 -0.635 -10.234 1.00 90.62 125 SER A O 1
ATOM 995 N N . ALA A 1 126 ? 21.694 0.227 -8.320 1.00 90.31 126 ALA A N 1
ATOM 996 C CA . ALA A 1 126 ? 20.826 1.406 -8.319 1.00 90.31 126 ALA A CA 1
ATOM 997 C C . ALA A 1 126 ? 21.028 2.309 -9.556 1.00 90.31 126 ALA A C 1
ATOM 999 O O . ALA A 1 126 ? 20.150 3.092 -9.903 1.00 90.31 126 ALA A O 1
ATOM 1000 N N . SER A 1 127 ? 22.172 2.187 -10.242 1.00 91.50 127 SER A N 1
ATOM 1001 C CA . SER A 1 127 ? 22.447 2.871 -11.513 1.00 91.50 127 SER A CA 1
ATOM 1002 C C . SER A 1 127 ? 21.938 2.128 -12.752 1.00 91.50 127 SER A C 1
ATOM 1004 O O . SER A 1 127 ? 22.038 2.655 -13.860 1.00 91.50 127 SER A O 1
ATOM 1006 N N . ALA A 1 128 ? 21.436 0.898 -12.607 1.00 91.38 128 ALA A N 1
ATOM 1007 C CA . ALA A 1 128 ? 20.898 0.148 -13.731 1.00 91.38 128 ALA A CA 1
ATOM 1008 C C . ALA A 1 128 ? 19.595 0.808 -14.217 1.00 91.38 128 ALA A C 1
ATOM 1010 O O . ALA A 1 128 ? 18.741 1.123 -13.387 1.00 91.38 128 ALA A O 1
ATOM 1011 N N . PRO A 1 129 ? 19.376 0.954 -15.539 1.00 88.81 129 PRO A N 1
ATOM 1012 C CA . PRO A 1 129 ? 18.177 1.616 -16.060 1.00 88.81 129 PRO A CA 1
ATOM 1013 C C . PRO A 1 129 ? 16.861 1.005 -15.548 1.00 88.81 129 PRO A C 1
ATOM 1015 O O . PRO A 1 129 ? 15.898 1.717 -15.294 1.00 88.81 129 PRO A O 1
ATOM 1018 N N . LEU A 1 130 ? 16.826 -0.315 -15.335 1.00 89.94 130 LEU A N 1
ATOM 1019 C CA . LEU A 1 130 ? 15.638 -1.023 -14.848 1.00 89.94 130 LEU A CA 1
ATOM 1020 C C . LEU A 1 130 ? 15.392 -0.894 -13.335 1.00 89.94 130 LEU A C 1
ATOM 1022 O O . LEU A 1 130 ? 14.316 -1.263 -12.878 1.00 89.94 130 LEU A O 1
ATOM 1026 N N . TYR A 1 131 ? 16.335 -0.367 -12.550 1.00 93.19 131 TYR A N 1
ATOM 1027 C CA . TYR A 1 131 ? 16.168 -0.202 -11.101 1.00 93.19 131 TYR A CA 1
ATOM 1028 C C . TYR A 1 131 ? 14.884 0.544 -10.694 1.00 93.19 131 TYR A C 1
ATOM 1030 O O . TYR A 1 131 ? 14.103 -0.022 -9.926 1.00 93.19 131 TYR A O 1
ATOM 1038 N N . PRO A 1 132 ? 14.594 1.757 -11.211 1.00 94.19 132 PRO A N 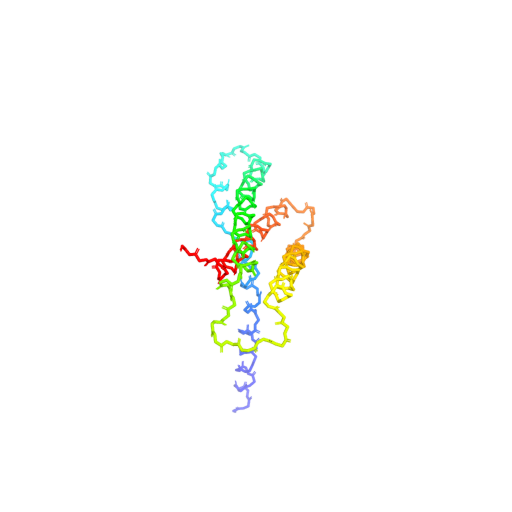1
ATOM 1039 C CA . PRO A 1 132 ? 13.359 2.466 -10.871 1.00 94.19 132 PRO A CA 1
ATOM 1040 C C . PRO A 1 132 ? 12.095 1.688 -11.252 1.00 94.19 132 PRO A C 1
ATOM 1042 O O . PRO A 1 132 ? 11.127 1.716 -10.501 1.00 94.19 132 PRO A O 1
ATOM 1045 N N . VAL A 1 133 ? 12.113 0.961 -12.373 1.00 94.19 133 VAL A N 1
ATOM 1046 C CA . VAL A 1 133 ? 10.977 0.146 -12.832 1.00 94.19 133 VAL A CA 1
ATOM 1047 C C . VAL A 1 133 ? 10.652 -0.943 -11.809 1.00 94.19 133 VAL A C 1
ATOM 1049 O O . VAL A 1 133 ? 9.524 -1.023 -11.328 1.00 94.19 133 VAL A O 1
ATOM 1052 N N . LEU A 1 134 ? 11.655 -1.737 -11.421 1.00 95.50 134 LEU A N 1
ATOM 1053 C CA . LEU A 1 134 ? 11.468 -2.827 -10.459 1.00 95.50 134 LEU A CA 1
ATOM 1054 C C . LEU A 1 134 ? 11.069 -2.304 -9.071 1.00 95.50 134 LEU A C 1
ATOM 1056 O O . LEU A 1 134 ? 10.265 -2.925 -8.377 1.00 95.50 134 LEU A O 1
ATOM 1060 N N . LEU A 1 135 ? 11.614 -1.153 -8.665 1.00 97.50 135 LEU A N 1
ATOM 1061 C CA . LEU A 1 135 ? 11.307 -0.540 -7.374 1.00 97.50 135 LEU A CA 1
ATOM 1062 C C . LEU A 1 135 ? 9.855 -0.060 -7.302 1.00 97.50 135 LEU A C 1
ATOM 1064 O O . LEU A 1 135 ? 9.188 -0.313 -6.299 1.00 97.50 135 LEU A O 1
ATOM 1068 N N . ILE A 1 136 ? 9.363 0.604 -8.351 1.00 98.00 136 ILE A N 1
ATOM 1069 C CA . ILE A 1 136 ? 7.976 1.080 -8.407 1.00 98.00 136 ILE A CA 1
ATOM 1070 C C . ILE A 1 136 ? 7.008 -0.107 -8.471 1.00 98.00 136 ILE A C 1
ATOM 1072 O O . ILE A 1 136 ? 6.061 -0.150 -7.686 1.00 98.00 136 ILE A O 1
ATOM 1076 N N . GLN A 1 137 ? 7.280 -1.119 -9.306 1.00 97.81 137 GLN A N 1
ATOM 1077 C CA . GLN A 1 137 ? 6.430 -2.315 -9.379 1.00 97.81 137 GLN A CA 1
ATOM 1078 C C . GLN A 1 137 ? 6.339 -3.043 -8.030 1.00 97.81 137 GLN A C 1
ATOM 1080 O O . GLN A 1 137 ? 5.251 -3.442 -7.614 1.00 97.81 137 GLN A O 1
ATOM 1085 N N . CYS A 1 138 ? 7.451 -3.146 -7.296 1.00 98.00 138 CYS A N 1
ATOM 1086 C CA . CYS A 1 138 ? 7.429 -3.699 -5.944 1.00 98.00 138 CYS A CA 1
ATOM 1087 C C . CYS A 1 138 ? 6.505 -2.924 -5.007 1.00 98.00 138 CYS A C 1
ATOM 1089 O O . CYS A 1 138 ? 5.701 -3.521 -4.291 1.00 98.00 138 CYS A O 1
ATOM 1091 N N . ARG A 1 139 ? 6.582 -1.590 -5.021 1.00 98.44 139 ARG A N 1
ATOM 1092 C CA . ARG A 1 139 ? 5.727 -0.748 -4.175 1.00 98.44 139 ARG A CA 1
ATOM 1093 C C . ARG A 1 139 ? 4.255 -0.903 -4.532 1.00 98.44 139 ARG A C 1
ATOM 1095 O O . ARG A 1 139 ? 3.436 -1.007 -3.622 1.00 98.44 139 ARG A O 1
ATOM 1102 N N . ILE A 1 140 ? 3.930 -0.967 -5.823 1.00 98.62 140 ILE A N 1
ATOM 1103 C CA . ILE A 1 140 ? 2.578 -1.259 -6.315 1.00 98.62 140 ILE A CA 1
ATOM 1104 C C . ILE A 1 140 ? 2.080 -2.587 -5.732 1.00 98.62 140 ILE A C 1
ATOM 1106 O O . ILE A 1 140 ? 1.048 -2.618 -5.062 1.00 98.62 140 ILE A O 1
ATOM 1110 N N . ASN A 1 141 ? 2.842 -3.667 -5.902 1.00 98.12 141 ASN A N 1
ATOM 1111 C CA . ASN A 1 141 ? 2.442 -4.999 -5.448 1.00 98.12 141 ASN A CA 1
ATOM 1112 C C . ASN A 1 141 ? 2.298 -5.089 -3.924 1.00 98.12 141 ASN A C 1
ATOM 1114 O O . ASN A 1 141 ? 1.329 -5.668 -3.430 1.00 98.12 141 ASN A O 1
ATOM 1118 N N .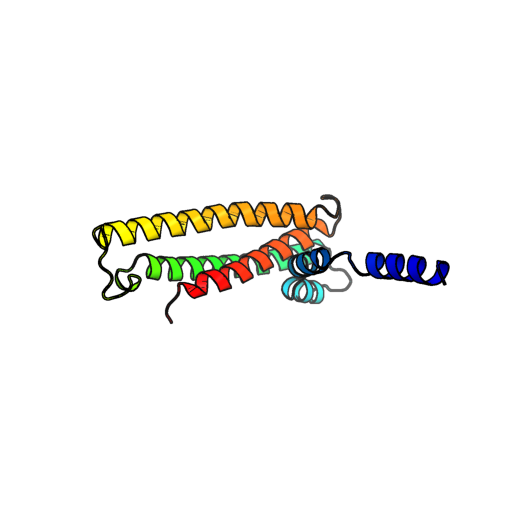 MET A 1 142 ? 3.202 -4.458 -3.168 1.00 98.12 142 MET A N 1
ATOM 1119 C CA . MET A 1 142 ? 3.088 -4.370 -1.710 1.00 98.12 142 MET A CA 1
ATOM 1120 C C . MET A 1 142 ? 1.788 -3.679 -1.292 1.00 98.12 142 MET A C 1
ATOM 1122 O O . MET A 1 142 ? 1.078 -4.179 -0.419 1.00 98.12 142 MET A O 1
ATOM 1126 N N . LYS A 1 143 ? 1.433 -2.558 -1.931 1.00 98.38 143 LYS A N 1
ATOM 1127 C CA . LYS A 1 143 ? 0.194 -1.829 -1.629 1.00 98.38 143 LYS A CA 1
ATOM 1128 C C . LYS A 1 143 ? -1.054 -2.625 -2.008 1.00 98.38 143 LYS A C 1
ATOM 1130 O O . LYS A 1 143 ? -2.010 -2.615 -1.242 1.00 98.38 143 LYS A O 1
ATOM 1135 N N . LYS A 1 144 ? -1.045 -3.357 -3.129 1.00 98.12 144 LYS A N 1
ATOM 1136 C CA . LYS A 1 144 ? -2.164 -4.235 -3.528 1.00 98.12 144 LYS A CA 1
ATOM 1137 C C . LYS A 1 144 ? -2.411 -5.334 -2.494 1.00 98.12 144 LYS A C 1
ATOM 1139 O O . LYS A 1 144 ? -3.535 -5.474 -2.025 1.00 98.12 144 LYS A O 1
ATOM 1144 N N . ARG A 1 145 ? -1.356 -6.010 -2.032 1.00 97.06 145 ARG A N 1
ATOM 1145 C CA . ARG A 1 145 ? -1.456 -6.993 -0.936 1.00 97.06 145 ARG A CA 1
ATOM 1146 C C . ARG A 1 145 ? -1.954 -6.358 0.360 1.00 97.06 145 ARG A C 1
ATOM 1148 O O . ARG A 1 145 ? -2.792 -6.921 1.054 1.00 97.06 145 ARG A O 1
ATOM 1155 N N . ARG A 1 146 ? -1.498 -5.144 0.674 1.00 98.00 146 ARG A N 1
ATOM 1156 C CA . ARG A 1 146 ? -1.988 -4.425 1.853 1.00 98.00 146 ARG A CA 1
ATOM 1157 C C . ARG A 1 146 ? -3.459 -4.038 1.745 1.00 98.00 146 ARG A C 1
ATOM 1159 O O . ARG A 1 146 ? -4.153 -4.065 2.751 1.00 98.00 146 ARG A O 1
ATOM 1166 N N . ILE A 1 147 ? -3.947 -3.691 0.557 1.00 98.38 147 ILE A N 1
ATOM 1167 C CA . ILE A 1 147 ? -5.378 -3.457 0.324 1.00 98.38 147 ILE A CA 1
ATOM 1168 C C . ILE A 1 147 ? -6.178 -4.727 0.637 1.00 98.38 147 ILE A C 1
ATOM 1170 O O . ILE A 1 147 ? -7.191 -4.632 1.325 1.00 98.38 147 ILE A O 1
ATOM 1174 N N . GLU A 1 148 ? -5.715 -5.900 0.196 1.00 97.31 148 GLU A N 1
ATOM 1175 C CA . GLU A 1 148 ? -6.348 -7.186 0.527 1.00 97.31 148 GLU A CA 1
ATOM 1176 C C . GLU A 1 148 ? -6.387 -7.421 2.044 1.00 97.31 148 GLU A C 1
ATOM 1178 O O . GLU A 1 148 ? -7.440 -7.758 2.580 1.00 97.31 148 GLU A O 1
ATOM 1183 N N . GLU A 1 149 ? -5.281 -7.161 2.751 1.00 97.38 149 GLU A N 1
ATOM 1184 C CA . GLU A 1 149 ? -5.231 -7.257 4.216 1.00 97.38 149 GLU A CA 1
ATOM 1185 C C . GLU A 1 149 ? -6.196 -6.288 4.914 1.00 97.38 149 GLU A C 1
ATOM 1187 O O . GLU A 1 149 ? -6.874 -6.658 5.870 1.00 97.38 149 GLU A O 1
ATOM 1192 N N . LEU A 1 150 ? -6.257 -5.037 4.452 1.00 97.56 150 LEU A N 1
ATOM 1193 C CA . LEU A 1 150 ? -7.137 -4.014 5.017 1.00 97.56 150 LEU A CA 1
ATOM 1194 C C . LEU A 1 150 ? -8.611 -4.388 4.814 1.00 97.56 150 LEU A C 1
ATOM 1196 O O . LEU A 1 150 ? -9.424 -4.207 5.715 1.00 97.56 150 LEU A O 1
ATOM 1200 N N . ASN A 1 151 ? -8.957 -4.988 3.676 1.00 95.44 151 ASN A N 1
ATOM 1201 C CA . ASN A 1 151 ? -10.334 -5.382 3.392 1.00 95.44 151 ASN A CA 1
ATOM 1202 C C . ASN A 1 151 ? -10.882 -6.448 4.363 1.00 95.44 151 ASN A C 1
ATOM 1204 O O . ASN A 1 151 ? -12.096 -6.515 4.517 1.00 95.44 151 ASN A O 1
ATOM 1208 N N . TYR A 1 152 ? -10.045 -7.198 5.097 1.00 93.75 152 TYR A N 1
ATOM 1209 C CA . TYR A 1 152 ? -10.523 -8.076 6.184 1.00 93.75 152 TYR A CA 1
ATOM 1210 C C . TYR A 1 152 ? -11.151 -7.318 7.364 1.00 93.75 152 TYR A C 1
ATOM 1212 O O . TYR A 1 152 ? -11.878 -7.910 8.158 1.00 93.75 152 TYR A O 1
ATOM 1220 N N . PHE A 1 153 ? -10.867 -6.022 7.490 1.00 91.50 153 PHE A N 1
ATOM 1221 C CA . PHE A 1 153 ? -11.417 -5.141 8.520 1.00 91.50 153 PHE A CA 1
ATOM 1222 C C . PHE A 1 153 ? -12.569 -4.276 8.002 1.00 91.50 153 PHE A C 1
ATOM 1224 O O . PHE A 1 153 ? -13.087 -3.454 8.748 1.00 91.50 153 PHE A O 1
ATOM 1231 N N . SER A 1 154 ? -12.941 -4.400 6.728 1.00 82.94 154 SER A N 1
ATOM 1232 C CA . SER A 1 154 ? -14.037 -3.636 6.134 1.00 82.94 154 SER A CA 1
ATOM 1233 C C . SER A 1 154 ? -15.314 -4.479 6.130 1.00 82.94 154 SER A C 1
ATOM 1235 O O . SER A 1 154 ? -15.272 -5.664 5.810 1.00 82.94 154 SER A O 1
ATOM 1237 N N . VAL A 1 155 ? -16.448 -3.868 6.472 1.00 66.75 155 VAL A N 1
ATOM 1238 C CA . VAL A 1 155 ? -17.782 -4.465 6.292 1.00 66.75 155 VAL A CA 1
ATOM 1239 C C . VAL A 1 155 ? -18.398 -3.818 5.048 1.00 66.75 155 VAL A C 1
ATOM 1241 O O . VAL A 1 155 ? -18.316 -2.594 4.919 1.00 66.75 155 VAL A O 1
ATOM 1244 N N . GLU A 1 156 ? -18.918 -4.628 4.120 1.00 56.78 156 GLU A N 1
ATOM 1245 C CA . GLU A 1 156 ? -19.644 -4.155 2.923 1.00 56.78 156 GLU A CA 1
ATOM 1246 C C . GLU A 1 156 ? -20.958 -3.444 3.271 1.00 56.78 156 GLU A C 1
ATOM 1248 O O . GLU A 1 156 ? -21.666 -3.913 4.194 1.00 56.78 156 GLU A O 1
#

Radius of gyration: 22.52 Å; Cα contacts (8 Å, |Δi|>4): 103; chains: 1; bounding box: 50×58×62 Å